Protein AF-A0A957K1P7-F1 (afdb_monomer)

pLDDT: mean 94.56, std 3.08, range [77.31, 98.06]

Mean predicted aligned error: 3.94 Å

Radius of gyration: 17.74 Å; Cα contacts (8 Å, |Δi|>4): 47; chains: 1; bounding box: 38×36×46 Å

Structure (mmCIF, N/CA/C/O backbone):
data_AF-A0A957K1P7-F1
#
_entry.id   AF-A0A957K1P7-F1
#
loop_
_atom_site.group_PDB
_atom_site.id
_atom_site.type_symbol
_atom_site.label_atom_id
_atom_site.label_alt_id
_atom_site.label_comp_id
_atom_site.label_asym_id
_atom_site.label_entity_id
_atom_site.label_seq_id
_atom_site.pdbx_PDB_ins_code
_atom_site.Cartn_x
_atom_site.Cartn_y
_atom_site.Cartn_z
_atom_site.occupancy
_atom_site.B_iso_or_equiv
_atom_site.auth_seq_id
_atom_site.auth_comp_id
_atom_site.auth_asym_id
_atom_site.auth_atom_id
_atom_site.pdbx_PDB_model_num
ATOM 1 N N . MET A 1 1 ? 9.475 2.906 -17.102 1.00 83.75 1 MET A N 1
ATOM 2 C CA . MET A 1 1 ? 10.333 3.498 -16.058 1.00 83.75 1 MET A CA 1
ATOM 3 C C . MET A 1 1 ? 11.436 4.252 -16.772 1.00 83.75 1 MET A C 1
ATOM 5 O O . MET A 1 1 ? 11.872 3.729 -17.795 1.00 83.75 1 MET A O 1
ATOM 9 N N . PRO A 1 2 ? 11.800 5.465 -16.331 1.00 92.38 2 PRO A N 1
ATOM 10 C CA . PRO A 1 2 ? 12.929 6.191 -16.908 1.00 92.38 2 PRO A CA 1
ATOM 11 C C . PRO A 1 2 ? 14.240 5.442 -16.630 1.00 92.38 2 PRO A C 1
ATOM 13 O O . PRO A 1 2 ? 14.273 4.584 -15.749 1.00 92.38 2 PRO A O 1
ATOM 16 N N . GLU A 1 3 ? 15.291 5.748 -17.388 1.00 94.00 3 GLU A N 1
ATOM 17 C CA . GLU A 1 3 ? 16.635 5.175 -17.189 1.00 94.00 3 GLU A CA 1
ATOM 18 C C . GLU A 1 3 ? 17.380 5.839 -16.016 1.00 94.00 3 GLU A C 1
ATOM 20 O O . GLU A 1 3 ? 18.220 5.211 -15.376 1.00 94.00 3 GLU A O 1
ATOM 25 N N . GLU A 1 4 ? 17.021 7.081 -15.683 1.00 96.75 4 GLU A N 1
ATOM 26 C CA . GLU A 1 4 ? 17.594 7.874 -14.594 1.00 96.75 4 GLU A CA 1
ATOM 27 C C . GLU A 1 4 ? 16.495 8.673 -13.871 1.00 96.75 4 GLU A C 1
ATOM 29 O O . GLU A 1 4 ? 15.480 9.042 -14.472 1.00 96.75 4 GLU A O 1
ATOM 34 N N . TYR A 1 5 ? 16.691 8.948 -12.582 1.00 95.06 5 TYR A N 1
ATOM 35 C CA . TYR A 1 5 ? 15.867 9.850 -11.781 1.00 95.06 5 TYR A CA 1
ATOM 36 C C . TYR A 1 5 ? 16.746 10.611 -10.781 1.00 95.06 5 TYR A C 1
ATOM 38 O O . TYR A 1 5 ? 17.478 9.990 -10.019 1.00 95.06 5 TYR A O 1
ATOM 46 N N . GLU A 1 6 ? 16.683 11.947 -10.791 1.00 95.62 6 GLU A N 1
ATOM 47 C CA . GLU A 1 6 ? 17.457 12.822 -9.887 1.00 95.62 6 GLU A CA 1
ATOM 48 C C . GLU A 1 6 ? 18.975 12.527 -9.861 1.00 95.62 6 GLU A C 1
ATOM 50 O O . GLU A 1 6 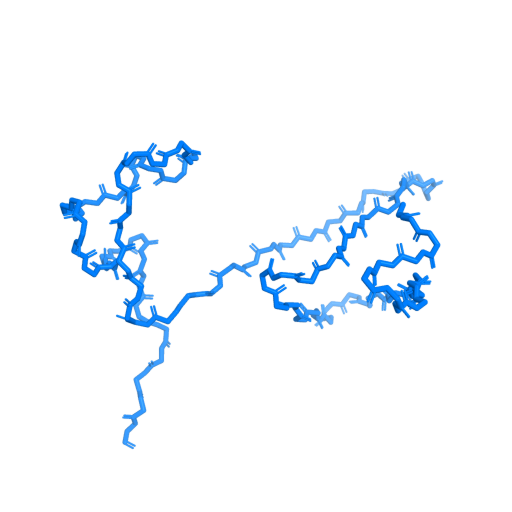? 19.609 12.580 -8.811 1.00 95.62 6 GLU A O 1
ATOM 55 N N . GLY A 1 7 ? 19.588 12.202 -11.007 1.00 95.88 7 GLY A N 1
ATOM 56 C CA . GLY A 1 7 ? 21.017 11.862 -11.066 1.00 95.88 7 GLY A CA 1
ATOM 57 C C . GLY A 1 7 ? 21.343 10.415 -10.677 1.00 95.88 7 GLY A C 1
ATOM 58 O O . GLY A 1 7 ? 22.516 10.042 -10.639 1.00 95.88 7 GLY A O 1
ATOM 59 N N . HIS A 1 8 ? 20.333 9.591 -10.383 1.00 95.31 8 HIS A N 1
ATOM 60 C CA . HIS A 1 8 ? 20.492 8.188 -10.010 1.00 95.31 8 HIS A CA 1
ATOM 61 C C . HIS A 1 8 ? 20.022 7.245 -11.121 1.00 95.31 8 HIS A C 1
ATOM 63 O O . HIS A 1 8 ? 18.899 7.356 -11.615 1.00 95.31 8 HIS A O 1
ATOM 69 N N . GLU A 1 9 ? 20.859 6.262 -11.467 1.00 96.75 9 GLU A N 1
ATOM 70 C CA . GLU A 1 9 ? 20.499 5.176 -12.387 1.00 96.75 9 GLU A CA 1
ATOM 71 C C . GLU A 1 9 ? 19.295 4.387 -11.845 1.00 96.75 9 GLU A C 1
ATOM 73 O O . GLU A 1 9 ? 19.309 3.885 -10.716 1.00 96.75 9 GLU A O 1
ATOM 78 N N . VAL A 1 10 ? 18.261 4.223 -12.669 1.00 95.81 10 VAL A N 1
ATOM 79 C CA . VAL A 1 10 ? 17.067 3.452 -12.317 1.00 95.81 10 VAL A CA 1
ATOM 80 C C . VAL A 1 10 ? 17.225 2.019 -12.810 1.00 95.81 10 VAL A C 1
ATOM 82 O O . VAL A 1 10 ? 17.151 1.726 -14.003 1.00 95.81 10 VAL A O 1
ATOM 85 N N . ARG A 1 11 ? 17.373 1.081 -11.869 1.00 94.38 11 ARG A N 1
ATOM 86 C CA . ARG A 1 11 ? 17.456 -0.355 -12.171 1.00 94.38 11 ARG A CA 1
ATOM 87 C C . ARG A 1 11 ? 16.136 -1.060 -11.905 1.00 94.38 11 ARG A C 1
ATOM 89 O O . ARG A 1 11 ? 15.687 -1.169 -10.766 1.00 94.38 11 ARG A O 1
ATOM 96 N N . VAL A 1 12 ? 15.536 -1.607 -12.960 1.00 93.44 12 VAL A N 1
ATOM 97 C CA . VAL A 1 12 ? 14.310 -2.408 -12.847 1.00 93.44 12 VAL A CA 1
ATOM 98 C C . VAL A 1 12 ? 14.667 -3.857 -12.529 1.00 93.44 12 VAL A C 1
ATOM 100 O O . VAL A 1 12 ? 15.178 -4.585 -13.379 1.00 93.44 12 VAL A O 1
ATOM 103 N N . ILE A 1 13 ? 14.353 -4.295 -11.311 1.00 93.38 13 ILE A N 1
ATOM 104 C CA . ILE A 1 13 ? 14.613 -5.663 -10.854 1.00 93.38 13 ILE A CA 1
ATOM 105 C C . ILE A 1 13 ? 13.325 -6.488 -10.879 1.00 93.38 13 ILE A C 1
ATOM 107 O O . ILE A 1 13 ? 12.266 -6.048 -10.430 1.00 93.38 13 ILE A O 1
ATOM 111 N N . ARG A 1 14 ? 13.410 -7.713 -11.410 1.00 93.56 14 ARG A N 1
ATOM 112 C CA . ARG A 1 14 ? 12.317 -8.688 -11.330 1.00 93.56 14 ARG A CA 1
ATOM 113 C C . ARG A 1 14 ? 12.414 -9.453 -10.019 1.00 93.56 14 ARG A C 1
ATOM 115 O O . ARG A 1 14 ? 13.417 -10.112 -9.771 1.00 93.56 14 ARG A O 1
ATOM 122 N N . CYS A 1 15 ? 11.325 -9.458 -9.263 1.00 93.62 15 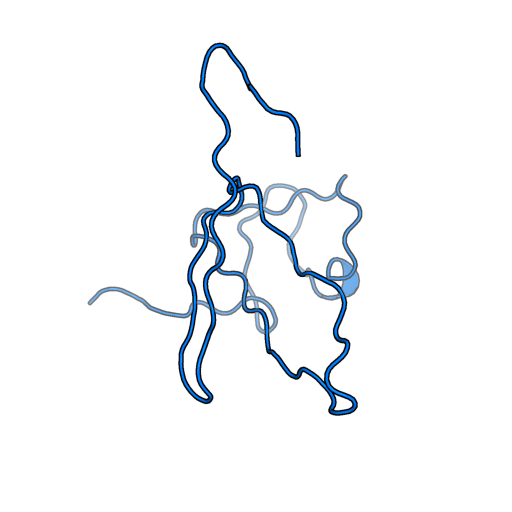CYS A N 1
ATOM 123 C CA . CYS A 1 15 ? 11.206 -10.240 -8.040 1.00 93.62 15 CYS A CA 1
ATOM 124 C C . CYS A 1 15 ? 10.090 -11.286 -8.233 1.00 93.62 15 CYS A C 1
ATOM 126 O O . CYS A 1 15 ? 8.910 -10.945 -8.119 1.00 93.62 15 CYS A O 1
ATOM 128 N N . PRO A 1 16 ? 10.406 -12.532 -8.631 1.00 93.75 16 PRO A N 1
ATOM 129 C CA . PRO A 1 16 ? 9.418 -13.604 -8.696 1.00 93.75 16 PRO A CA 1
ATOM 130 C C . PRO A 1 16 ? 9.049 -14.091 -7.287 1.00 93.75 16 PRO A C 1
ATOM 132 O O . PRO A 1 16 ? 9.920 -14.230 -6.438 1.00 93.75 16 PRO A O 1
ATOM 135 N N . VAL A 1 17 ? 7.765 -14.390 -7.073 1.00 93.06 17 VAL A N 1
ATOM 136 C CA . VAL A 1 17 ? 7.203 -14.832 -5.783 1.00 93.06 17 VAL A CA 1
ATOM 137 C C . VAL A 1 17 ? 6.659 -16.246 -5.940 1.00 93.06 17 VAL A C 1
ATOM 139 O O . VAL A 1 17 ? 5.857 -16.496 -6.850 1.00 93.06 17 VAL A O 1
ATOM 142 N N . LYS A 1 18 ? 7.056 -17.181 -5.074 1.00 95.00 18 LYS A N 1
ATOM 143 C CA . LYS A 1 18 ? 6.439 -18.515 -5.028 1.00 95.00 18 LYS A CA 1
ATOM 144 C C . LYS A 1 18 ? 5.119 -18.474 -4.259 1.00 95.00 18 LYS A C 1
ATOM 146 O O . LYS A 1 18 ? 4.838 -17.571 -3.480 1.00 95.00 18 LYS A O 1
ATOM 151 N N . LYS A 1 19 ? 4.277 -19.491 -4.459 1.00 95.38 19 LYS A N 1
ATOM 152 C CA . LYS A 1 19 ? 3.036 -19.634 -3.684 1.00 95.38 19 LYS A CA 1
ATOM 153 C C . LYS A 1 19 ? 3.372 -19.671 -2.185 1.00 95.38 19 LYS A C 1
ATOM 155 O O . LYS A 1 19 ? 4.091 -20.566 -1.758 1.00 95.38 19 LYS A O 1
ATOM 160 N N . GLY A 1 20 ? 2.793 -18.746 -1.421 1.00 96.00 20 GLY A N 1
ATOM 161 C CA . GLY A 1 20 ? 2.997 -18.624 0.026 1.0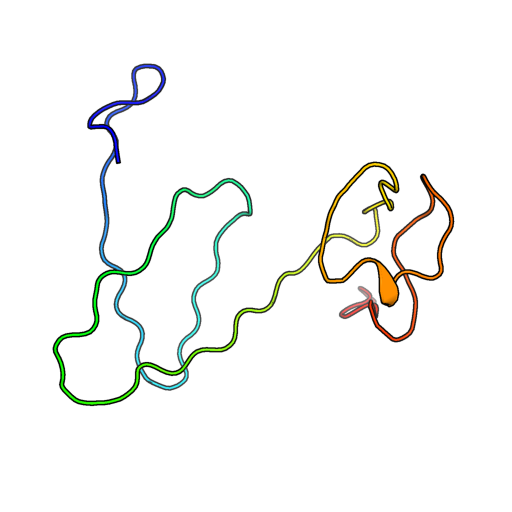0 96.00 20 GLY A CA 1
ATOM 162 C C . GLY A 1 20 ? 4.083 -17.624 0.431 1.00 96.00 20 GLY A C 1
ATOM 163 O O . GLY A 1 20 ? 4.193 -17.323 1.612 1.00 96.00 20 GLY A O 1
ATOM 164 N N . GLU A 1 21 ? 4.848 -17.082 -0.517 1.00 97.31 21 GLU A N 1
ATOM 165 C CA . GLU A 1 21 ? 5.801 -16.005 -0.249 1.00 97.31 21 GLU A CA 1
ATOM 166 C C . GLU A 1 21 ? 5.122 -14.629 -0.348 1.00 97.31 21 GLU A C 1
ATOM 168 O O . GLU A 1 21 ? 4.075 -14.466 -0.982 1.00 97.31 21 GLU A O 1
ATOM 173 N N . VAL A 1 22 ? 5.741 -13.631 0.282 1.00 96.75 22 VAL A N 1
ATOM 174 C CA . VAL A 1 22 ? 5.267 -12.245 0.340 1.00 96.75 22 VAL A CA 1
ATOM 175 C C . VAL A 1 22 ? 6.402 -11.289 -0.002 1.00 96.75 22 VAL A C 1
ATOM 177 O O . VAL A 1 22 ? 7.565 -11.554 0.296 1.00 96.75 22 VAL A O 1
ATOM 180 N N . HIS A 1 23 ? 6.051 -10.161 -0.614 1.00 95.00 23 HIS A N 1
ATOM 181 C CA . HIS A 1 23 ? 6.941 -9.022 -0.784 1.00 95.00 23 HIS A CA 1
ATOM 182 C C . HIS A 1 23 ? 6.435 -7.838 0.021 1.00 95.00 23 HIS A C 1
ATOM 184 O O . HIS A 1 23 ? 5.238 -7.560 0.037 1.00 95.00 23 HIS A O 1
ATOM 190 N N . PHE A 1 24 ? 7.376 -7.108 0.605 1.00 96.19 24 PHE A N 1
ATOM 191 C CA . PHE A 1 24 ? 7.132 -5.814 1.215 1.00 96.19 24 PHE A CA 1
ATOM 192 C C . PHE A 1 24 ? 7.730 -4.739 0.313 1.00 96.19 24 PHE A C 1
ATOM 194 O O . PHE A 1 24 ? 8.837 -4.899 -0.202 1.00 96.19 24 PHE A O 1
ATOM 201 N N . HIS A 1 25 ? 6.999 -3.648 0.120 1.00 96.69 25 HIS A N 1
ATOM 202 C CA . HIS A 1 25 ? 7.533 -2.438 -0.488 1.00 96.69 25 HIS A CA 1
ATOM 203 C C . HIS A 1 25 ? 7.135 -1.227 0.348 1.00 96.69 25 HIS A C 1
ATOM 205 O O . H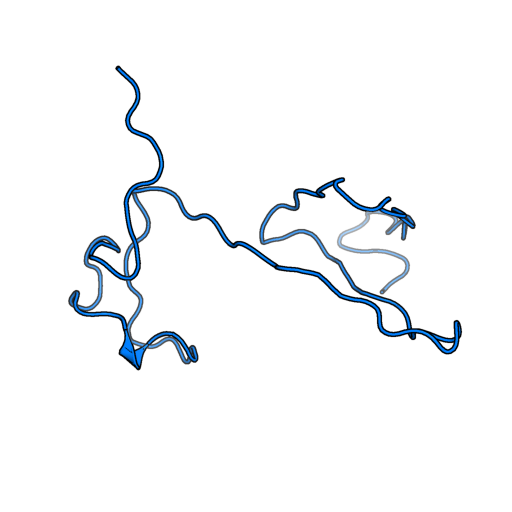IS A 1 25 ? 6.092 -1.218 0.997 1.00 96.69 25 HIS A O 1
ATOM 211 N N . HIS A 1 26 ? 7.973 -0.197 0.327 1.00 97.25 26 HIS A N 1
ATOM 212 C CA . HIS A 1 26 ? 7.611 1.100 0.883 1.00 97.25 26 HIS A CA 1
ATOM 213 C C . HIS A 1 26 ? 6.631 1.816 -0.062 1.00 97.25 26 HIS A C 1
ATOM 215 O O . HIS A 1 26 ? 6.732 1.631 -1.277 1.00 97.25 26 HIS A O 1
ATOM 221 N N . ALA A 1 27 ? 5.749 2.677 0.459 1.00 96.19 27 ALA A N 1
ATOM 222 C CA . ALA A 1 27 ? 4.730 3.389 -0.328 1.00 96.19 27 ALA A CA 1
ATOM 223 C C . ALA A 1 27 ? 5.303 4.237 -1.484 1.00 96.19 27 ALA A C 1
ATOM 225 O O . ALA A 1 27 ? 4.632 4.461 -2.487 1.00 96.19 27 ALA A O 1
ATOM 226 N N . LEU A 1 28 ? 6.560 4.672 -1.364 1.00 94.88 28 LEU A N 1
ATOM 227 C CA . LEU A 1 28 ? 7.270 5.451 -2.389 1.00 94.88 28 LEU A CA 1
ATOM 228 C C . LEU A 1 28 ? 8.089 4.594 -3.371 1.00 94.88 28 LEU A C 1
ATOM 230 O O . LEU A 1 28 ? 8.741 5.128 -4.264 1.00 94.88 28 LEU A O 1
ATOM 234 N N . THR A 1 29 ? 8.083 3.267 -3.225 1.00 95.12 29 THR A N 1
ATOM 235 C CA . THR A 1 29 ? 8.836 2.376 -4.119 1.00 95.12 29 THR A CA 1
ATOM 236 C C . THR A 1 29 ? 8.164 2.337 -5.481 1.00 95.12 29 THR A C 1
ATOM 238 O O . THR A 1 29 ? 7.011 1.917 -5.592 1.00 95.12 29 THR A O 1
ATOM 241 N N . TRP A 1 30 ? 8.885 2.688 -6.543 1.00 94.88 30 TRP A N 1
ATOM 242 C CA . TRP A 1 30 ? 8.388 2.473 -7.898 1.00 94.88 30 TRP A CA 1
ATOM 243 C C . TRP A 1 30 ? 8.293 0.980 -8.183 1.00 94.88 30 TRP A C 1
ATOM 245 O O . TRP A 1 30 ? 9.285 0.255 -8.138 1.00 94.88 30 TRP A O 1
ATOM 255 N N . HIS A 1 31 ? 7.090 0.507 -8.482 1.00 95.00 31 HIS A N 1
ATOM 256 C CA . HIS A 1 31 ? 6.856 -0.905 -8.734 1.00 95.00 31 HIS A CA 1
ATOM 257 C C . HIS A 1 31 ? 5.744 -1.105 -9.757 1.00 95.00 31 HIS A C 1
ATOM 259 O O . H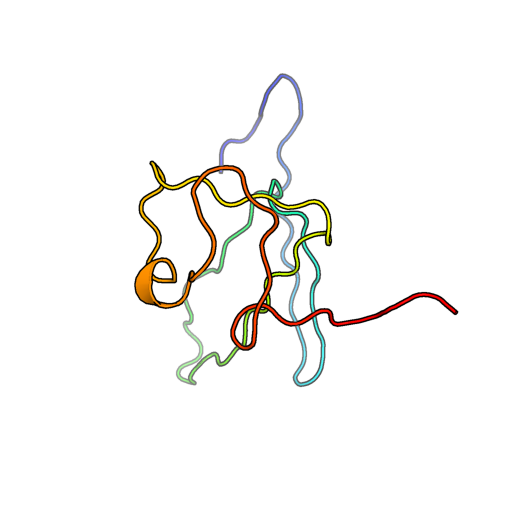IS A 1 31 ? 4.944 -0.217 -10.045 1.00 95.00 31 HIS A O 1
ATOM 265 N N . GLY A 1 32 ? 5.713 -2.298 -10.339 1.00 93.19 32 GLY A N 1
ATOM 266 C CA . GLY A 1 32 ? 4.730 -2.654 -11.342 1.00 93.19 32 GLY A CA 1
ATOM 267 C C . GLY A 1 32 ? 4.714 -4.148 -11.600 1.00 93.19 32 GLY A C 1
ATOM 268 O O . GLY A 1 32 ? 5.609 -4.896 -11.206 1.00 93.19 32 GLY A O 1
ATOM 269 N N . SER A 1 33 ? 3.665 -4.586 -12.279 1.00 92.88 33 SER A N 1
ATOM 270 C CA . SER A 1 33 ? 3.493 -5.970 -12.682 1.00 92.88 33 SER A CA 1
ATOM 271 C C . SER A 1 33 ? 3.415 -6.062 -14.195 1.00 92.88 33 SER A C 1
ATOM 273 O O . SER A 1 33 ? 2.607 -5.387 -14.820 1.00 92.88 33 SER A O 1
ATOM 275 N N . HIS A 1 34 ? 4.212 -6.952 -14.774 1.00 91.19 34 HIS A N 1
ATOM 276 C CA . HIS A 1 34 ? 4.162 -7.235 -16.205 1.00 91.19 34 HIS A CA 1
ATOM 277 C C . HIS A 1 34 ? 2.896 -8.023 -16.580 1.00 91.19 34 HIS A C 1
ATOM 279 O O . HIS A 1 34 ? 2.256 -8.647 -15.717 1.00 91.19 34 HIS A O 1
ATOM 285 N N . ASN A 1 35 ? 2.587 -8.024 -17.881 1.00 94.81 35 ASN A N 1
ATOM 286 C CA . ASN A 1 35 ? 1.523 -8.828 -18.480 1.00 94.81 35 ASN A CA 1
ATOM 287 C C . ASN A 1 35 ? 1.699 -10.316 -18.161 1.00 94.81 35 ASN A C 1
ATOM 289 O O . ASN A 1 35 ? 2.809 -10.848 -18.146 1.00 94.81 35 ASN A O 1
ATOM 293 N N . ASN A 1 36 ? 0.579 -10.999 -17.934 1.00 95.94 36 ASN A N 1
ATOM 294 C CA . ASN A 1 36 ? 0.559 -12.434 -17.694 1.00 95.94 36 ASN A CA 1
ATOM 295 C C . ASN A 1 36 ? 0.302 -13.195 -19.002 1.00 95.94 36 ASN A C 1
ATOM 297 O O . ASN A 1 36 ? -0.825 -13.226 -19.485 1.00 95.94 36 ASN A O 1
ATOM 301 N N . THR A 1 37 ? 1.335 -13.842 -19.538 1.00 96.56 37 THR A N 1
ATOM 302 C CA . THR A 1 37 ? 1.275 -14.642 -20.776 1.00 96.56 37 THR A CA 1
ATOM 303 C C . THR A 1 37 ? 1.164 -16.149 -20.525 1.00 96.56 37 THR A C 1
ATOM 305 O O . THR A 1 37 ? 1.191 -16.937 -21.463 1.00 96.56 37 THR A O 1
ATOM 308 N N . SER A 1 38 ? 1.039 -16.581 -19.266 1.00 95.06 38 SER A N 1
ATOM 309 C CA . SER A 1 38 ? 1.153 -18.000 -18.891 1.00 95.06 38 SER A CA 1
ATOM 310 C C . SER A 1 38 ? -0.112 -18.843 -19.104 1.00 95.06 38 SER A C 1
ATOM 312 O O . SER A 1 38 ? -0.109 -20.026 -18.777 1.00 95.06 38 SER A O 1
ATOM 314 N N . GLY A 1 39 ? -1.216 -18.249 -19.566 1.00 97.62 39 GLY A N 1
ATOM 315 C CA . GLY A 1 39 ? -2.508 -18.933 -19.737 1.00 97.62 39 GLY A CA 1
ATOM 316 C C . GLY A 1 39 ? -3.244 -19.284 -18.433 1.00 97.62 39 GLY A C 1
ATOM 317 O O . GLY A 1 39 ? -4.392 -19.714 -18.477 1.00 97.62 39 GLY A O 1
ATOM 318 N N . ARG A 1 40 ? -2.630 -19.066 -17.262 1.00 96.69 40 ARG A N 1
ATOM 319 C CA . ARG A 1 40 ? -3.231 -19.299 -15.936 1.00 96.69 40 ARG A CA 1
ATOM 320 C C . ARG A 1 40 ? -3.432 -17.987 -15.169 1.00 96.69 40 ARG A C 1
ATOM 322 O O . ARG A 1 40 ? -2.566 -17.116 -15.253 1.00 96.69 40 ARG A O 1
ATOM 329 N N . PRO A 1 41 ? -4.501 -17.824 -14.368 1.00 96.31 41 PRO A N 1
ATOM 330 C CA . PRO A 1 41 ? -4.693 -16.620 -13.557 1.00 96.31 41 PRO A CA 1
ATOM 331 C C . PRO A 1 41 ? -3.550 -16.378 -12.557 1.00 96.31 41 PRO A C 1
ATOM 333 O O . PRO A 1 41 ? -3.166 -17.288 -11.818 1.00 96.31 41 PRO A O 1
ATOM 336 N N . ARG A 1 42 ? -3.051 -15.135 -12.480 1.00 95.81 42 ARG A N 1
ATOM 337 C CA . ARG A 1 42 ? -2.143 -14.675 -11.414 1.00 95.81 42 ARG A CA 1
ATOM 338 C C . ARG A 1 42 ? -2.985 -14.102 -10.275 1.00 95.81 42 ARG A C 1
ATOM 340 O O . ARG A 1 42 ? -3.614 -13.066 -10.457 1.00 95.81 42 ARG A O 1
ATOM 347 N N . ARG A 1 43 ? -3.004 -14.775 -9.123 1.00 95.00 43 ARG A N 1
ATOM 348 C CA . ARG A 1 43 ? -3.774 -14.365 -7.937 1.00 95.00 43 ARG A CA 1
ATOM 349 C C . ARG A 1 43 ? -2.826 -13.832 -6.867 1.00 95.00 43 ARG A C 1
ATOM 351 O O . ARG A 1 43 ? -1.805 -14.463 -6.612 1.00 95.00 43 ARG A O 1
ATOM 358 N N . ALA A 1 44 ? -3.172 -12.699 -6.271 1.00 95.19 44 ALA A N 1
ATOM 359 C CA . ALA A 1 44 ? -2.438 -12.074 -5.178 1.00 95.19 44 ALA A CA 1
ATOM 360 C C . ALA A 1 44 ? -3.414 -11.307 -4.278 1.00 95.19 44 ALA A C 1
ATOM 362 O O . ALA A 1 44 ? -4.500 -10.935 -4.724 1.00 95.19 44 ALA A O 1
ATOM 363 N N . VAL A 1 45 ? -3.002 -11.070 -3.037 1.00 95.44 45 VAL A N 1
ATOM 364 C CA . VAL A 1 45 ? -3.665 -10.162 -2.097 1.00 95.44 45 VAL A CA 1
ATOM 365 C C . VAL A 1 45 ? -2.657 -9.071 -1.763 1.00 95.44 45 VAL A C 1
ATOM 367 O O . VAL A 1 45 ? -1.500 -9.379 -1.482 1.00 95.44 45 VAL A O 1
ATOM 370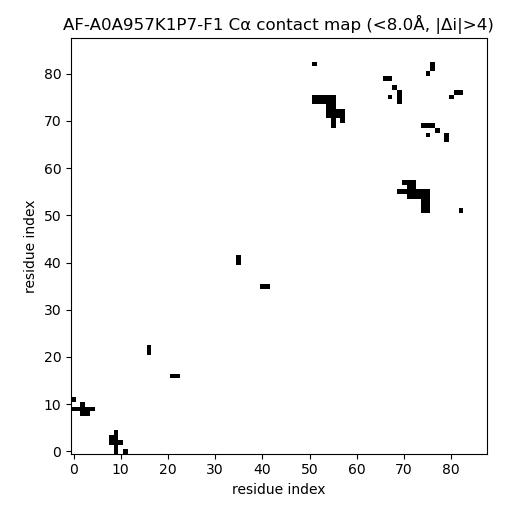 N N . ALA A 1 46 ? -3.082 -7.813 -1.839 1.00 94.75 46 ALA A N 1
ATOM 371 C CA . ALA A 1 46 ? -2.282 -6.673 -1.417 1.00 94.75 46 ALA A CA 1
ATOM 372 C C . ALA A 1 46 ? -2.825 -6.165 -0.081 1.00 94.75 46 ALA A C 1
ATOM 374 O O . ALA A 1 46 ? -4.022 -5.908 0.037 1.00 94.75 46 ALA A O 1
ATOM 375 N N . LEU A 1 47 ? -1.940 -6.032 0.903 1.00 94.88 47 LEU A N 1
ATOM 376 C CA . LEU A 1 47 ? -2.238 -5.471 2.216 1.00 94.88 47 LEU A CA 1
ATOM 377 C C . LEU A 1 47 ? -1.422 -4.188 2.361 1.00 94.88 47 LEU A C 1
ATOM 379 O O . LEU A 1 47 ? -0.210 -4.210 2.150 1.00 94.88 47 LEU A O 1
ATOM 383 N N . HIS A 1 48 ? -2.087 -3.086 2.695 1.00 94.88 48 HIS A N 1
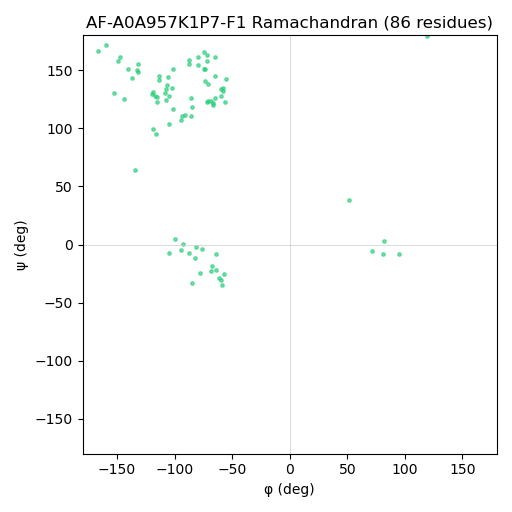ATOM 384 C CA . HIS A 1 48 ? -1.430 -1.811 2.964 1.00 94.88 48 HIS A CA 1
ATOM 385 C C . HIS A 1 48 ? -1.487 -1.547 4.462 1.00 94.88 48 HIS A C 1
ATOM 387 O O . HIS A 1 48 ? -2.567 -1.540 5.049 1.00 94.88 48 HIS A O 1
ATOM 393 N N . TYR A 1 49 ? -0.318 -1.336 5.055 1.00 95.88 49 TYR A N 1
ATOM 394 C CA . TYR A 1 49 ? -0.178 -0.972 6.456 1.00 95.88 49 TYR A CA 1
ATOM 395 C C . TYR A 1 49 ? 0.190 0.501 6.561 1.00 95.88 49 TYR A C 1
ATOM 397 O O . TYR A 1 49 ? 0.939 1.027 5.738 1.00 95.88 49 TYR A O 1
ATOM 405 N N . MET A 1 50 ? -0.342 1.146 7.587 1.00 95.12 50 MET A N 1
ATOM 406 C CA . MET A 1 50 ? -0.064 2.529 7.943 1.00 95.12 50 MET A CA 1
ATOM 407 C C . MET A 1 50 ? 0.239 2.580 9.440 1.00 95.12 50 MET A C 1
ATOM 409 O O . MET A 1 50 ? -0.170 1.682 10.179 1.00 95.12 50 MET A O 1
ATOM 413 N N . THR A 1 51 ? 0.991 3.581 9.886 1.00 95.12 51 THR A N 1
ATOM 414 C CA . THR A 1 51 ? 1.289 3.732 11.316 1.00 95.12 51 THR A CA 1
ATOM 415 C C . THR A 1 51 ? 0.037 4.188 12.066 1.00 95.12 51 THR A C 1
ATOM 417 O O . THR A 1 51 ? -0.848 4.815 11.479 1.00 95.12 51 THR A O 1
ATOM 420 N N . GLU A 1 52 ? -0.012 3.949 13.377 1.00 94.06 52 GLU A N 1
ATOM 421 C CA . GLU A 1 52 ? -1.073 4.459 14.267 1.00 94.06 52 GLU A CA 1
ATOM 422 C C . GLU A 1 52 ? -1.116 5.998 14.376 1.00 94.06 52 GLU A C 1
ATOM 424 O O . GLU A 1 52 ? -2.025 6.581 14.966 1.00 94.06 52 GLU A O 1
ATOM 429 N N . GLU A 1 53 ? -0.118 6.676 13.811 1.00 94.88 53 GLU A N 1
ATOM 430 C CA . GLU A 1 53 ? -0.037 8.134 13.726 1.00 94.88 53 GLU A CA 1
ATOM 431 C C . GLU A 1 53 ? -0.730 8.690 12.476 1.00 94.88 53 GLU A C 1
ATOM 433 O O . GLU A 1 53 ? -0.849 9.904 12.326 1.00 94.88 53 GLU A O 1
ATOM 438 N N . THR A 1 54 ? -1.181 7.825 11.564 1.00 95.94 54 THR A N 1
ATOM 439 C CA . THR A 1 54 ? -1.793 8.247 10.300 1.00 95.94 54 THR A CA 1
ATOM 440 C C . THR A 1 54 ? -3.102 8.985 10.556 1.00 95.94 54 THR A C 1
ATOM 442 O O . THR A 1 54 ? -4.003 8.433 11.181 1.00 95.94 54 THR A O 1
ATOM 445 N N . CYS A 1 55 ? -3.242 10.197 10.017 1.00 96.62 55 CYS A N 1
ATOM 446 C CA . CYS A 1 55 ? -4.487 10.966 10.066 1.00 96.62 55 CYS A CA 1
ATOM 447 C C . CYS A 1 55 ? -5.259 10.907 8.744 1.00 96.62 55 CYS A C 1
ATOM 449 O O . CYS A 1 55 ? -4.677 10.793 7.661 1.00 96.62 55 CYS A O 1
ATOM 451 N N . PHE A 1 56 ? -6.582 11.022 8.830 1.00 97.06 56 PHE A N 1
ATOM 452 C CA . PHE A 1 56 ? -7.449 11.108 7.667 1.00 97.06 56 PHE A CA 1
ATOM 453 C C . PHE A 1 56 ? -7.300 12.459 6.958 1.00 97.06 56 PHE A C 1
ATOM 455 O O . PHE A 1 56 ? -7.253 13.504 7.599 1.00 97.06 56 PHE A O 1
ATOM 462 N N . VAL A 1 57 ? -7.274 12.429 5.622 1.00 95.88 57 VAL A N 1
ATOM 463 C CA . VAL A 1 57 ? -7.285 13.622 4.764 1.00 95.88 57 VAL A CA 1
ATOM 464 C C . VAL A 1 57 ? -8.531 13.579 3.881 1.00 95.88 57 VAL A C 1
ATOM 466 O O . VAL A 1 57 ? -8.572 12.903 2.847 1.00 95.88 57 VAL A O 1
ATOM 469 N N . ALA A 1 58 ? -9.566 14.317 4.273 1.00 95.62 58 ALA A N 1
ATOM 470 C CA . ALA A 1 58 ? -10.887 14.273 3.657 1.00 95.62 58 ALA A CA 1
ATOM 471 C C . ALA A 1 58 ? -10.915 14.840 2.233 1.00 95.62 58 ALA A C 1
ATOM 473 O O . ALA A 1 58 ? -11.788 14.469 1.445 1.00 95.62 58 ALA A O 1
ATOM 474 N N . SER A 1 59 ? -9.963 15.698 1.863 1.00 95.81 59 SER A N 1
ATOM 475 C CA . SER A 1 59 ? -9.832 16.200 0.488 1.00 95.81 59 SER A CA 1
ATOM 476 C C . SER A 1 59 ? -9.415 15.107 -0.510 1.00 95.81 59 SER A C 1
ATOM 478 O O . SER A 1 59 ? -9.643 15.248 -1.715 1.00 95.81 59 SER A O 1
ATOM 480 N N . GLY A 1 60 ? -8.860 13.990 -0.024 1.00 90.50 60 GLY A N 1
ATOM 481 C CA . GLY A 1 60 ? -8.475 12.844 -0.837 1.00 90.50 60 GLY A CA 1
ATOM 482 C C . GLY A 1 60 ? -9.667 12.147 -1.502 1.00 90.50 60 GLY A C 1
ATOM 483 O O . GLY A 1 60 ? -10.759 12.023 -0.939 1.00 90.50 60 GLY A O 1
ATOM 484 N N . ARG A 1 61 ? -9.443 11.641 -2.720 1.00 91.50 61 ARG A N 1
ATOM 485 C CA . ARG A 1 61 ? -10.378 10.750 -3.422 1.00 91.50 61 ARG A CA 1
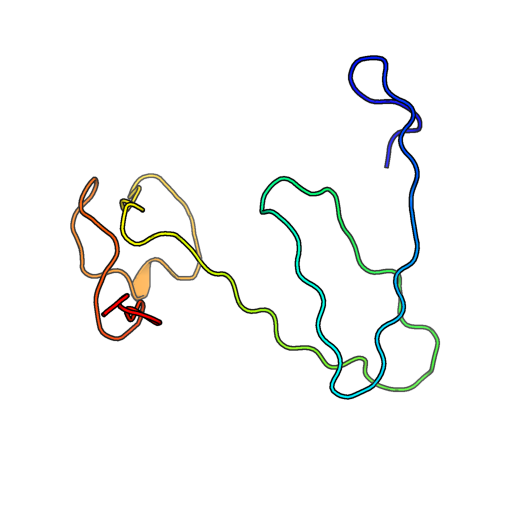ATOM 486 C C . ARG A 1 61 ? -9.831 9.331 -3.369 1.00 91.50 61 ARG A C 1
ATOM 488 O O . ARG A 1 61 ? -8.904 9.002 -4.101 1.00 91.50 61 ARG A O 1
ATOM 495 N N . HIS A 1 62 ? -10.406 8.507 -2.502 1.00 90.31 62 HIS A N 1
ATOM 496 C CA . HIS A 1 62 ? -10.026 7.108 -2.355 1.00 90.31 62 HIS A CA 1
ATOM 497 C C . HIS A 1 62 ? -11.274 6.236 -2.220 1.00 90.31 62 HIS A C 1
ATOM 499 O O . HIS A 1 62 ? -12.239 6.642 -1.576 1.00 90.31 62 HIS A O 1
ATOM 505 N N . VAL A 1 63 ? -11.250 5.037 -2.804 1.00 92.19 63 VAL A N 1
ATOM 506 C CA . VAL A 1 63 ? -12.396 4.108 -2.779 1.00 92.19 63 VAL A CA 1
ATOM 507 C C . VAL A 1 63 ? -12.767 3.681 -1.360 1.00 92.19 63 VAL A C 1
ATOM 509 O O . VAL A 1 63 ? -13.934 3.480 -1.071 1.00 92.19 63 VAL A O 1
ATOM 512 N N . MET A 1 64 ? -11.795 3.645 -0.442 1.00 92.06 64 MET A N 1
ATOM 513 C CA . MET A 1 64 ? -12.053 3.286 0.957 1.00 92.06 64 MET A CA 1
ATOM 514 C C . MET A 1 64 ? -12.715 4.402 1.779 1.00 92.06 64 MET A C 1
ATOM 516 O O . MET A 1 64 ? -13.003 4.188 2.951 1.00 92.06 64 MET A O 1
ATOM 520 N N . LYS A 1 65 ? -12.932 5.597 1.210 1.00 94.50 65 LYS A N 1
ATOM 521 C CA . LYS A 1 65 ? -13.444 6.757 1.955 1.00 94.50 65 LYS A CA 1
ATOM 522 C C . LYS A 1 65 ? -14.820 6.506 2.580 1.00 94.50 65 LYS A C 1
ATOM 524 O O . LYS A 1 65 ? -15.094 7.049 3.639 1.00 94.50 65 LYS A O 1
ATOM 529 N N . GLU A 1 66 ? -15.653 5.670 1.962 1.00 94.75 66 GLU A N 1
ATOM 530 C CA . GLU A 1 66 ? -16.968 5.291 2.503 1.00 94.75 66 GLU A CA 1
ATOM 531 C C . GLU A 1 66 ? -16.889 4.520 3.835 1.00 94.75 66 GLU A C 1
ATOM 533 O O . GLU A 1 66 ? -17.846 4.527 4.602 1.00 94.75 66 GLU A O 1
ATOM 538 N N . TYR A 1 67 ? -15.741 3.903 4.130 1.00 95.56 67 TYR A N 1
ATOM 539 C CA . TYR A 1 67 ? -15.496 3.154 5.366 1.00 95.56 67 TYR A CA 1
ATOM 540 C C . TYR A 1 67 ? -14.824 4.002 6.453 1.00 95.56 67 TYR A C 1
ATOM 542 O O . TYR A 1 67 ? -14.603 3.516 7.561 1.00 95.56 67 TYR A O 1
ATOM 550 N N . VAL A 1 68 ? -14.454 5.249 6.146 1.00 96.44 68 VAL A N 1
ATOM 551 C CA . VAL A 1 68 ? -13.798 6.149 7.097 1.00 96.44 68 VAL A CA 1
ATOM 552 C C . VAL A 1 68 ? -14.858 6.854 7.932 1.00 96.44 68 VAL A C 1
ATOM 554 O O . VAL A 1 68 ? -15.680 7.599 7.404 1.00 96.44 68 VAL A O 1
ATOM 557 N N . THR A 1 69 ? -14.821 6.633 9.243 1.00 96.38 69 THR A N 1
ATOM 558 C CA . THR A 1 69 ? -15.789 7.202 10.194 1.00 96.38 69 THR A CA 1
ATOM 559 C C . THR A 1 69 ? -15.231 8.359 11.020 1.00 96.38 69 THR A C 1
ATOM 561 O O . THR A 1 69 ? -15.978 8.971 11.778 1.00 96.38 69 THR A O 1
ATOM 564 N N . VAL A 1 70 ? -13.930 8.634 10.915 1.00 96.94 70 VAL A N 1
ATOM 565 C CA . VAL A 1 70 ? -13.251 9.716 11.644 1.00 96.94 70 VAL A CA 1
ATOM 566 C C . VAL A 1 70 ? -13.333 11.036 10.879 1.00 96.94 70 VAL A C 1
ATOM 568 O O . VAL A 1 70 ? -13.503 11.043 9.655 1.00 96.94 70 VAL A O 1
ATOM 571 N N . ALA A 1 71 ? -13.225 12.158 11.589 1.00 97.62 71 ALA A N 1
ATOM 572 C CA . ALA A 1 71 ? -13.242 13.478 10.969 1.00 97.62 71 ALA A CA 1
ATOM 573 C C . ALA A 1 71 ? -11.920 13.792 10.242 1.00 97.62 71 ALA A C 1
ATOM 575 O O . ALA A 1 71 ? -10.902 13.120 10.413 1.00 97.62 71 ALA A O 1
ATOM 576 N N . ASP A 1 72 ? -11.939 14.828 9.401 1.00 98.06 72 ASP A N 1
ATOM 577 C CA . ASP A 1 72 ? -10.733 15.315 8.723 1.00 98.06 72 ASP A CA 1
ATOM 578 C C . ASP A 1 72 ? -9.658 15.722 9.743 1.00 98.06 72 ASP A C 1
ATOM 580 O O . ASP A 1 72 ? -9.946 16.434 10.705 1.00 98.06 72 ASP A O 1
ATOM 584 N N . GLY A 1 73 ? -8.424 15.263 9.536 1.00 97.81 73 GLY A N 1
ATOM 585 C CA . GLY A 1 73 ? -7.295 15.500 10.435 1.00 97.81 73 GLY A CA 1
ATOM 586 C C . GLY A 1 73 ? -7.223 14.583 11.663 1.00 97.81 73 GLY A C 1
ATOM 587 O O . GLY A 1 73 ? -6.200 14.591 12.350 1.00 97.81 73 GLY A O 1
ATOM 588 N N . GLU A 1 74 ? -8.242 13.765 11.937 1.00 98.06 74 GLU A N 1
ATOM 589 C CA . GLU A 1 74 ? -8.211 12.810 13.051 1.00 98.06 74 GLU A CA 1
ATOM 590 C C . GLU A 1 74 ? -7.423 11.544 12.707 1.00 98.06 74 GLU A C 1
ATOM 592 O O . GLU A 1 74 ? -7.318 11.150 11.543 1.00 98.06 74 GLU A O 1
ATOM 597 N N . LYS A 1 75 ? -6.889 10.879 13.739 1.00 97.38 75 LYS A N 1
ATOM 598 C CA . LYS A 1 75 ? -6.201 9.592 13.587 1.00 97.38 75 LYS A CA 1
ATOM 599 C C . LYS A 1 75 ? -7.126 8.558 12.950 1.00 97.38 75 LYS A C 1
ATOM 601 O O . LYS A 1 75 ? -8.273 8.397 13.361 1.00 97.38 75 LYS A O 1
ATOM 606 N N . MET A 1 76 ? -6.600 7.827 11.977 1.00 96.69 76 MET A N 1
ATOM 607 C CA . MET A 1 76 ? -7.274 6.704 11.342 1.00 96.69 76 MET A CA 1
ATOM 608 C C . MET A 1 76 ? -7.445 5.562 12.345 1.00 96.69 76 MET A C 1
ATOM 610 O O . MET A 1 76 ? -6.467 5.057 12.890 1.00 96.69 76 MET A O 1
ATOM 614 N N . GLN A 1 77 ? -8.690 5.150 12.567 1.00 95.88 77 GLN A N 1
ATOM 615 C CA . GLN A 1 77 ? -9.060 4.083 13.498 1.00 95.88 77 GLN A CA 1
ATOM 616 C C . GLN A 1 77 ? -10.448 3.526 13.154 1.00 95.88 77 GLN A C 1
ATOM 618 O O . GLN A 1 77 ? -11.173 4.094 12.334 1.00 95.88 77 GLN A O 1
ATOM 623 N N . GLY A 1 78 ? -10.831 2.433 13.816 1.00 93.62 78 GLY A N 1
ATOM 624 C CA . GLY A 1 78 ? -12.154 1.813 13.714 1.00 93.62 78 GLY A CA 1
ATOM 625 C C . GLY A 1 78 ? -12.097 0.376 13.201 1.00 93.62 78 GLY A C 1
ATOM 626 O O . GLY A 1 78 ? -11.033 -0.148 12.891 1.00 93.62 78 GLY A O 1
ATOM 627 N N . GLU A 1 79 ? -13.258 -0.271 13.092 1.00 94.31 79 GLU A N 1
ATOM 628 C CA . GLU A 1 79 ? -13.359 -1.688 12.703 1.00 94.31 79 GLU A CA 1
ATOM 629 C C . GLU A 1 79 ? -12.747 -1.978 11.322 1.00 94.31 79 GLU A C 1
ATOM 631 O O . GLU A 1 79 ? -12.122 -3.015 11.118 1.00 94.31 79 GLU A O 1
ATOM 636 N N . GLN A 1 80 ? -12.874 -1.031 10.387 1.00 94.94 80 GLN A N 1
ATOM 637 C CA . GLN A 1 80 ? -12.329 -1.144 9.028 1.00 94.94 80 GLN A CA 1
ATOM 638 C C . GLN A 1 80 ? -10.837 -0.766 8.943 1.00 94.94 80 GLN A C 1
ATOM 640 O O . GLN A 1 80 ? -10.190 -1.036 7.932 1.00 94.94 80 GLN A O 1
ATOM 645 N N . PHE A 1 81 ? -10.282 -0.171 10.006 1.00 95.62 81 PHE A N 1
ATOM 646 C CA . PHE A 1 81 ? -8.877 0.232 10.130 1.00 95.62 81 PHE A CA 1
ATOM 647 C C . PHE A 1 81 ? -8.325 -0.185 11.507 1.00 95.62 81 PHE A C 1
ATOM 649 O O . PHE A 1 81 ? -8.014 0.676 12.336 1.00 95.62 81 PHE A O 1
ATOM 656 N N . PRO A 1 82 ? -8.253 -1.499 11.791 1.00 95.19 82 PRO A N 1
ATOM 657 C CA . PRO A 1 82 ? -7.904 -1.996 13.116 1.00 95.19 82 PRO A CA 1
ATOM 658 C C . PRO A 1 82 ? -6.414 -1.812 13.427 1.00 95.19 82 PRO A C 1
ATOM 660 O O . PRO A 1 82 ? -5.561 -1.898 12.539 1.00 95.19 82 PRO A O 1
ATOM 663 N N . LEU A 1 83 ? -6.092 -1.652 14.714 1.00 94.12 83 LEU A N 1
ATOM 664 C CA . LEU A 1 83 ? -4.719 -1.767 15.203 1.00 94.12 83 LEU A CA 1
ATOM 665 C C . LEU A 1 83 ? -4.270 -3.227 15.085 1.00 94.12 83 LEU A C 1
ATOM 667 O O . LEU A 1 83 ? -4.918 -4.130 15.613 1.00 94.12 83 LEU A O 1
ATOM 671 N N . LEU A 1 84 ? -3.168 -3.464 14.374 1.00 93.06 84 LEU A N 1
ATOM 672 C CA . LEU A 1 84 ? -2.676 -4.822 14.134 1.00 93.06 84 LEU A CA 1
ATOM 673 C C . LEU A 1 84 ? -1.792 -5.368 15.251 1.00 93.06 84 LEU A C 1
ATOM 675 O O . LEU A 1 84 ? -1.741 -6.579 15.458 1.00 93.06 84 LEU A O 1
ATOM 679 N N . TYR A 1 85 ? -1.032 -4.491 15.895 1.00 91.50 85 TYR A N 1
ATOM 680 C CA . TYR A 1 85 ? -0.027 -4.868 16.870 1.00 91.50 85 TYR A CA 1
ATOM 681 C C . TYR A 1 85 ? 0.163 -3.728 17.861 1.00 91.50 85 TYR A C 1
ATOM 683 O O . TYR A 1 85 ? 0.367 -2.587 17.454 1.00 91.50 85 TYR A O 1
ATOM 691 N N . GLU A 1 86 ? 0.129 -4.067 19.143 1.00 90.25 86 GLU A N 1
ATOM 692 C CA . GLU A 1 86 ? 0.477 -3.187 20.250 1.00 90.25 86 GLU A CA 1
ATOM 693 C C . GLU A 1 86 ? 1.720 -3.781 20.916 1.00 90.25 86 GLU A C 1
ATOM 695 O O . GLU A 1 86 ? 1.735 -4.962 21.277 1.00 90.25 86 GLU A O 1
ATOM 700 N N . ALA A 1 87 ? 2.797 -3.000 21.000 1.00 82.75 87 ALA A N 1
ATOM 701 C CA . ALA A 1 87 ? 4.007 -3.451 21.671 1.00 82.75 87 ALA A CA 1
ATOM 702 C C . ALA A 1 87 ? 3.750 -3.502 23.183 1.00 82.75 87 ALA A C 1
ATOM 704 O O . ALA A 1 87 ? 3.356 -2.499 23.773 1.00 82.75 87 ALA A O 1
ATOM 705 N N . SER A 1 88 ? 3.966 -4.672 23.784 1.00 77.31 88 SER A N 1
ATOM 706 C CA . SER A 1 88 ? 3.897 -4.896 25.234 1.00 77.31 88 SER A CA 1
ATOM 707 C C . SER A 1 88 ? 5.078 -4.297 25.984 1.00 77.31 88 SER A C 1
ATOM 709 O O . SER A 1 88 ? 6.205 -4.459 25.455 1.00 77.31 88 SER A O 1
#

Secondary structure (DSSP, 8-state):
--SEETTEE---------TT------TT---------SSS-----------TTPBP-TT---GGGGG--SPTTSBP-STTS-------

Solvent-accessible surface area (backbone atoms only — not comparable to full-atom values): 6647 Å² total; per-residue (Å²): 131,66,67,57,56,98,92,37,79,50,80,90,78,88,80,87,75,59,95,91,59,85,86,86,78,59,96,85,56,90,79,85,80,81,86,85,85,79,90,62,89,87,84,85,85,86,83,86,85,77,63,84,80,41,53,37,62,70,89,61,90,57,90,67,55,86,70,59,84,59,57,72,68,34,59,59,57,52,91,87,46,62,87,87,79,79,91,128

Foldseek 3Di:
DDCDDPNHGDDDDDDDADVPDDDDDDPPDDDDDDDDPPPDDDDDDDDDDDDQCDFDAQVDDDPCNVVFPDDHRHGGDDPVRHDDDDDD

Sequence (88 aa):
MPEEYEGHEVRVIRCPVKKGEVHFHHALTWHGSHNNTSGRPRRAVALHYMT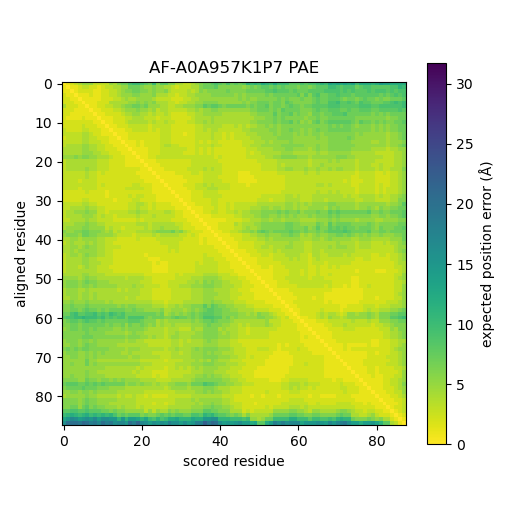EETCFVASGRHVMKEYVTVADGEKMQGEQFPLLYEAS